Protein AF-A0A7Y2MG42-F1 (afdb_monomer_lite)

Radius of gyration: 17.24 Å; chains: 1; bounding box: 34×54×47 Å

Secondary structure (DSSP, 8-state):
---SSHHHHHHHHHHHHHHHHHHHHHHHHT-SS--HHHHHHHHHHHHHHHHHS-HHHHHHHHHHHHH-S---HHHHHHHHTS-HHHHHHHHHH-TTS-HHHHHHHHHHH-HHHHHHHHT-S---HHHHHHHHHHHHH--

Foldseek 3Di:
DPPPPVVVCLVVVQVVLLVVLVVLLVVVQPDPDDDPVRLVVSLVVNVVSLVSHDLVSLLVSLLSQQPDQAHPQSVLLVQLQDPCVRNLNNLARHPRHDLVSLLVSCVPVHDSSLVSNVNHPDDDPSSVVSSVVRVVPPD

pLDDT: mean 84.55, std 11.53, range [47.97, 93.0]

Structure (mmCIF, N/CA/C/O backbone):
data_AF-A0A7Y2MG42-F1
#
_entry.id   AF-A0A7Y2MG42-F1
#
loop_
_atom_site.group_PDB
_atom_site.id
_atom_site.type_symbol
_atom_site.label_atom_id
_atom_site.label_alt_id
_atom_site.label_comp_id
_atom_site.label_asym_id
_atom_site.label_entity_id
_atom_site.label_seq_id
_atom_site.pdbx_PDB_ins_code
_atom_site.Cartn_x
_atom_site.Cartn_y
_atom_site.Cartn_z
_atom_site.occupancy
_atom_site.B_iso_or_equiv
_atom_site.auth_seq_id
_atom_site.auth_comp_id
_atom_site.auth_asym_id
_atom_site.auth_atom_id
_atom_site.pdbx_PDB_model_num
ATOM 1 N N . MET A 1 1 ? 0.080 40.640 22.686 1.00 47.97 1 MET A N 1
ATOM 2 C CA . MET A 1 1 ? 0.355 39.380 23.419 1.00 47.97 1 MET A CA 1
ATOM 3 C C . MET A 1 1 ? -0.768 38.360 23.166 1.00 47.97 1 MET A C 1
ATOM 5 O O . MET A 1 1 ? -1.501 38.037 24.088 1.00 47.97 1 MET A O 1
ATOM 9 N N . ARG A 1 2 ? -0.970 37.895 21.918 1.00 50.69 2 ARG A N 1
ATOM 10 C CA . ARG A 1 2 ? -2.084 36.983 21.552 1.00 50.69 2 ARG A CA 1
ATOM 11 C C . ARG A 1 2 ? -1.764 35.955 20.439 1.00 50.69 2 ARG A C 1
ATOM 13 O O . ARG A 1 2 ? -2.686 35.463 19.813 1.00 50.69 2 ARG A O 1
ATOM 20 N N . ASP A 1 3 ? -0.500 35.561 20.250 1.00 51.06 3 ASP A N 1
ATOM 21 C CA . ASP A 1 3 ? -0.119 34.641 19.150 1.00 51.06 3 ASP A CA 1
ATOM 22 C C . ASP A 1 3 ? 0.575 33.328 19.563 1.00 51.06 3 ASP A C 1
ATOM 24 O O . ASP A 1 3 ? 0.979 32.548 18.714 1.00 51.06 3 ASP A O 1
ATOM 28 N N . ARG A 1 4 ? 0.696 33.013 20.862 1.00 54.84 4 ARG A N 1
ATOM 29 C CA . ARG A 1 4 ? 1.383 31.776 21.309 1.00 54.84 4 ARG A CA 1
ATOM 30 C C . ARG A 1 4 ? 0.503 30.527 21.442 1.00 54.84 4 ARG A C 1
ATOM 32 O O . ARG A 1 4 ? 1.037 29.450 21.667 1.00 54.84 4 ARG A O 1
ATOM 39 N N . PHE A 1 5 ? -0.819 30.644 21.310 1.00 49.50 5 PHE A N 1
ATOM 40 C CA . PHE A 1 5 ? -1.726 29.495 21.462 1.00 49.50 5 PHE A CA 1
ATOM 41 C C . PHE A 1 5 ? -2.027 28.773 20.143 1.00 49.50 5 PHE A C 1
ATOM 43 O O . PHE A 1 5 ? -2.340 27.588 20.161 1.00 49.50 5 PHE A O 1
ATOM 50 N N . ARG A 1 6 ? -1.873 29.451 18.998 1.00 53.41 6 ARG A N 1
ATOM 51 C CA . ARG A 1 6 ? -2.166 28.876 17.676 1.00 53.41 6 ARG A CA 1
ATOM 52 C C . ARG A 1 6 ? -1.100 27.879 17.207 1.00 53.41 6 ARG A C 1
ATOM 54 O O . ARG A 1 6 ? -1.414 26.942 16.484 1.00 53.41 6 ARG A O 1
ATOM 61 N N . ASP A 1 7 ? 0.133 28.046 17.684 1.00 50.25 7 ASP A N 1
ATOM 62 C CA . ASP A 1 7 ? 1.280 27.199 17.331 1.00 50.25 7 ASP A CA 1
ATOM 63 C C . ASP A 1 7 ? 1.254 25.822 18.027 1.00 50.25 7 ASP A C 1
ATOM 65 O O . ASP A 1 7 ? 1.887 24.877 17.573 1.00 50.25 7 ASP A O 1
ATOM 69 N N . LEU A 1 8 ? 0.474 25.671 19.107 1.00 53.06 8 LEU A N 1
ATOM 70 C CA . LEU A 1 8 ? 0.341 24.408 19.849 1.00 53.06 8 LEU A CA 1
ATOM 71 C C . LEU A 1 8 ? -0.770 23.501 19.304 1.00 53.06 8 LEU A C 1
ATOM 73 O O . LEU A 1 8 ? -0.702 22.283 19.476 1.00 53.06 8 LEU A O 1
ATOM 77 N N . GLU A 1 9 ? -1.773 24.057 18.619 1.00 53.28 9 GLU A N 1
ATOM 78 C CA . GLU A 1 9 ? -2.854 23.254 18.036 1.00 53.28 9 GLU A CA 1
ATOM 79 C C . GLU A 1 9 ? -2.377 22.418 16.846 1.00 53.28 9 GLU A C 1
ATOM 81 O O . GLU A 1 9 ? -2.809 21.278 16.702 1.00 53.28 9 GLU A O 1
ATOM 86 N N . GLY A 1 10 ? -1.450 22.928 16.029 1.00 58.62 10 GLY A N 1
ATOM 87 C CA . GLY A 1 10 ? -0.897 22.196 14.883 1.00 58.62 10 GLY A CA 1
ATOM 88 C C . GLY A 1 10 ? -0.216 20.877 15.283 1.00 58.62 10 GLY A C 1
ATOM 89 O O . GLY A 1 10 ? -0.639 19.815 14.822 1.00 58.62 10 GLY A O 1
ATOM 90 N N . PRO A 1 11 ? 0.781 20.901 16.189 1.00 61.97 11 PRO A N 1
ATOM 91 C CA . PRO A 1 11 ? 1.468 19.703 16.667 1.00 61.97 11 PRO A CA 1
ATOM 92 C C . PRO A 1 11 ? 0.543 18.727 17.403 1.00 61.97 11 PRO A C 1
ATOM 94 O O . PRO A 1 11 ? 0.649 17.515 17.211 1.00 61.97 11 PRO A O 1
ATOM 97 N N . LEU A 1 12 ? -0.385 19.229 18.228 1.00 64.00 12 LEU A N 1
ATOM 98 C CA . LEU A 1 12 ? -1.330 18.387 18.971 1.00 64.00 12 LEU A CA 1
ATOM 99 C C . LEU A 1 12 ? -2.377 17.747 18.051 1.00 64.00 12 LEU A C 1
ATOM 101 O O . LEU A 1 12 ? -2.708 16.573 18.224 1.00 64.00 12 LEU A O 1
ATOM 105 N N . ALA A 1 13 ? -2.869 18.477 17.048 1.00 71.19 13 ALA A N 1
ATOM 106 C CA . ALA A 1 13 ? -3.810 17.952 16.064 1.00 71.19 13 ALA A CA 1
ATOM 107 C C . ALA A 1 13 ? -3.160 16.908 15.148 1.00 71.19 13 ALA A C 1
ATOM 109 O O . ALA A 1 13 ? -3.800 15.902 14.844 1.00 71.19 13 ALA A O 1
ATOM 110 N N . ILE A 1 14 ? -1.899 17.107 14.745 1.00 72.81 14 ILE A N 1
ATOM 111 C CA . ILE A 1 14 ? -1.127 16.109 13.985 1.00 72.81 14 ILE A CA 1
ATOM 112 C C . ILE A 1 14 ? -0.943 14.842 14.824 1.00 72.81 14 ILE A C 1
ATOM 114 O O . ILE A 1 14 ? -1.316 13.764 14.374 1.00 72.81 14 ILE A O 1
ATOM 118 N N . ARG A 1 15 ? -0.507 14.965 16.085 1.00 77.25 15 ARG A N 1
ATOM 119 C CA . ARG A 1 15 ? -0.393 13.806 16.989 1.00 77.25 15 ARG A CA 1
ATOM 120 C C . ARG A 1 15 ? -1.723 13.085 17.193 1.00 77.25 15 ARG A C 1
ATOM 122 O O . ARG A 1 15 ? -1.753 11.861 17.226 1.00 77.25 15 ARG A O 1
ATOM 129 N N . LYS A 1 16 ? -2.836 13.817 17.295 1.00 83.38 16 LYS A N 1
ATOM 130 C CA . LYS A 1 16 ? -4.172 13.212 17.395 1.00 83.38 16 LYS A CA 1
ATOM 131 C C . LYS A 1 16 ? -4.523 12.413 16.137 1.00 83.38 16 LYS A C 1
ATOM 133 O O . LYS A 1 16 ? -5.053 11.316 16.261 1.00 83.38 16 LYS A O 1
ATOM 138 N N . LYS A 1 17 ? -4.221 12.933 14.945 1.00 88.62 17 LYS A N 1
ATOM 139 C CA . LYS A 1 17 ? -4.449 12.226 13.673 1.00 88.62 17 LYS A CA 1
ATOM 140 C C . LYS A 1 17 ? -3.580 10.981 13.554 1.00 88.62 17 LYS A C 1
ATOM 142 O O . LYS A 1 17 ? -4.102 9.940 13.188 1.00 88.62 17 LYS A O 1
ATOM 147 N N . ASP A 1 18 ? -2.315 11.069 13.952 1.00 90.12 18 ASP A N 1
ATOM 148 C CA . ASP A 1 18 ? -1.389 9.933 13.975 1.00 90.12 18 ASP A CA 1
ATOM 149 C C . ASP A 1 18 ? -1.911 8.811 14.878 1.00 90.12 18 ASP A C 1
ATOM 151 O O . ASP A 1 18 ? -1.964 7.656 14.464 1.00 90.12 18 ASP A O 1
ATOM 155 N N . VAL A 1 19 ? -2.406 9.151 16.072 1.00 89.44 19 VAL A N 1
ATOM 156 C CA . VAL A 1 19 ? -3.044 8.178 16.974 1.00 89.44 19 VAL A CA 1
ATOM 157 C C . VAL A 1 19 ? -4.287 7.554 16.337 1.00 89.44 19 VAL A C 1
ATOM 159 O O . VAL A 1 19 ? -4.476 6.345 16.435 1.00 89.44 19 VAL A O 1
ATOM 162 N N . VAL A 1 20 ? -5.128 8.348 15.669 1.00 92.00 20 VAL A N 1
ATOM 163 C CA . VAL A 1 20 ? -6.338 7.838 15.001 1.00 92.00 20 VAL A CA 1
ATOM 164 C C . VAL A 1 20 ? -5.980 6.933 13.819 1.00 92.00 20 VAL A C 1
ATOM 166 O O . VAL A 1 20 ? -6.602 5.883 13.657 1.00 92.00 20 VAL A O 1
ATOM 169 N N . LEU A 1 21 ? -4.965 7.285 13.025 1.00 91.94 21 LEU A N 1
ATOM 170 C CA . LEU A 1 21 ? -4.454 6.448 11.939 1.00 91.94 21 LEU A CA 1
ATOM 171 C C . LEU A 1 21 ? -3.977 5.101 12.484 1.00 91.94 21 LEU A C 1
ATOM 173 O O . LEU A 1 21 ? -4.421 4.059 12.005 1.00 91.94 21 LEU A O 1
ATOM 177 N N . MET A 1 22 ? -3.132 5.120 13.516 1.00 92.31 22 MET A N 1
ATOM 178 C CA . MET A 1 22 ? -2.601 3.897 14.115 1.00 92.31 22 MET A CA 1
ATOM 179 C C . MET A 1 22 ? -3.705 3.045 14.740 1.00 92.31 22 MET A C 1
ATOM 181 O O . MET A 1 22 ? -3.742 1.843 14.506 1.00 92.31 22 MET A O 1
ATOM 185 N N . ALA A 1 23 ? -4.665 3.652 15.441 1.00 91.94 23 ALA A N 1
ATOM 186 C CA . ALA A 1 23 ? -5.825 2.932 15.965 1.00 91.94 23 ALA A CA 1
ATOM 187 C C . ALA A 1 23 ? -6.662 2.284 14.849 1.00 91.94 23 ALA A C 1
ATOM 189 O O . ALA A 1 23 ? -7.128 1.158 15.009 1.00 91.94 23 ALA A O 1
ATOM 190 N N . THR A 1 24 ? -6.822 2.961 13.707 1.00 90.88 24 THR A N 1
ATOM 191 C CA . THR A 1 24 ? -7.558 2.429 12.548 1.00 90.88 24 THR A CA 1
ATOM 192 C C . THR A 1 24 ? -6.831 1.229 11.940 1.00 90.88 24 THR A C 1
ATOM 194 O O . THR A 1 24 ? -7.464 0.218 11.645 1.00 90.88 24 THR A O 1
ATOM 197 N N . VAL A 1 25 ? -5.503 1.306 11.794 1.00 90.69 25 VAL A N 1
ATOM 198 C CA . VAL A 1 25 ? -4.681 0.196 11.285 1.00 90.69 25 VAL A CA 1
ATOM 199 C C . VAL A 1 25 ? -4.684 -0.984 12.252 1.00 90.69 25 VAL A C 1
ATOM 201 O O . VAL A 1 25 ? -4.985 -2.093 11.829 1.00 90.69 25 VAL A O 1
ATOM 204 N N . SER A 1 26 ? -4.457 -0.759 13.547 1.00 88.94 26 SER A N 1
ATOM 205 C CA . SER A 1 26 ? -4.484 -1.837 14.544 1.00 88.94 26 SER A CA 1
ATOM 206 C C . SER A 1 26 ? -5.866 -2.479 14.669 1.00 88.94 26 SER A C 1
ATOM 208 O O . SER A 1 26 ? -5.974 -3.691 14.843 1.00 88.94 26 SER A O 1
ATOM 210 N N . SER A 1 27 ? -6.941 -1.693 14.530 1.00 88.69 27 SER A N 1
ATOM 211 C CA . SER A 1 27 ? -8.298 -2.240 14.475 1.00 88.69 27 SER A CA 1
ATOM 212 C C . SER A 1 27 ? -8.508 -3.123 13.245 1.00 88.69 27 SER A C 1
ATOM 214 O O . SER A 1 27 ? -9.244 -4.100 13.338 1.00 88.69 27 SER A O 1
ATOM 216 N N . PHE A 1 28 ? -7.889 -2.790 12.110 1.00 87.56 28 PHE A N 1
ATOM 217 C CA . PHE A 1 28 ? -7.968 -3.581 10.885 1.00 87.56 28 PHE A CA 1
ATOM 218 C C . PHE A 1 28 ? -7.123 -4.858 10.963 1.00 87.56 28 PHE A C 1
ATOM 220 O O . PHE A 1 28 ? -7.604 -5.919 10.581 1.00 87.56 28 PHE A O 1
ATOM 227 N N . GLU A 1 29 ? -5.909 -4.789 11.515 1.00 85.62 29 GLU A N 1
ATOM 228 C CA . GLU A 1 29 ? -5.037 -5.955 11.736 1.00 85.62 29 GLU A CA 1
ATOM 229 C C . GLU A 1 29 ? -5.701 -7.037 12.601 1.00 85.62 29 GLU A C 1
ATOM 231 O O . GLU A 1 29 ? -5.479 -8.228 12.389 1.00 85.62 29 GLU A O 1
ATOM 236 N N . GLY A 1 30 ? -6.548 -6.636 13.555 1.00 82.00 30 GLY A N 1
ATOM 237 C CA . GLY A 1 30 ? -7.325 -7.558 14.385 1.00 82.00 30 GLY A CA 1
ATOM 238 C C . GLY A 1 30 ? -8.468 -8.276 13.653 1.00 82.00 30 GLY A C 1
ATOM 239 O O . GLY A 1 30 ? -9.011 -9.249 14.182 1.00 82.00 30 GLY A O 1
ATOM 240 N N . LEU A 1 31 ? -8.850 -7.838 12.447 1.00 82.06 31 LEU A N 1
ATOM 241 C CA . LEU A 1 31 ? -9.902 -8.480 11.659 1.00 82.06 31 LEU A CA 1
ATOM 242 C C . LEU A 1 31 ? -9.328 -9.698 10.930 1.00 82.06 31 LEU A C 1
ATOM 244 O O . LEU A 1 31 ? -8.668 -9.580 9.902 1.00 82.06 31 LEU A O 1
ATOM 248 N N . ALA A 1 32 ? -9.625 -10.896 11.434 1.00 69.06 32 ALA A N 1
ATOM 249 C CA . ALA A 1 32 ? -9.158 -12.140 10.818 1.00 69.06 32 ALA A CA 1
ATOM 250 C C . ALA A 1 32 ? -9.681 -12.332 9.376 1.00 69.06 32 ALA A C 1
ATOM 252 O O . ALA A 1 32 ? -8.952 -12.827 8.515 1.00 69.06 32 ALA A O 1
ATOM 253 N N . HIS A 1 33 ? -10.929 -11.923 9.103 1.00 75.00 33 HIS A N 1
ATOM 254 C CA . HIS A 1 33 ? -11.586 -12.046 7.795 1.00 75.00 33 HIS A CA 1
ATOM 255 C C . HIS A 1 33 ? -12.492 -10.837 7.506 1.00 75.00 33 HIS A C 1
ATOM 257 O O . HIS A 1 33 ? -13.711 -10.940 7.664 1.00 75.00 33 HIS A O 1
ATOM 263 N N . PRO A 1 34 ? -11.927 -9.690 7.092 1.00 81.94 34 PRO A N 1
ATOM 264 C CA . PRO A 1 34 ? -12.720 -8.501 6.819 1.00 81.94 34 PRO A CA 1
ATOM 265 C C . PRO A 1 34 ? -13.649 -8.731 5.620 1.00 81.94 34 PRO A C 1
ATOM 267 O O . PRO A 1 34 ? -13.250 -9.213 4.556 1.00 81.94 34 PRO A O 1
ATOM 270 N N . THR A 1 35 ? -14.913 -8.367 5.789 1.00 87.00 35 THR A N 1
ATOM 271 C CA . THR A 1 35 ? -15.923 -8.363 4.732 1.00 87.00 35 THR A CA 1
ATOM 272 C C . THR A 1 35 ? -15.627 -7.273 3.701 1.00 87.00 35 THR A C 1
ATOM 274 O O . THR A 1 35 ? -14.930 -6.291 3.962 1.00 87.00 35 THR A O 1
ATOM 277 N N . ARG A 1 36 ? -16.218 -7.386 2.503 1.00 84.44 36 ARG A N 1
ATOM 278 C CA . ARG A 1 36 ? -16.080 -6.351 1.458 1.00 84.44 36 ARG A CA 1
ATOM 279 C C . ARG A 1 36 ? -16.518 -4.959 1.932 1.00 84.44 36 ARG A C 1
ATOM 281 O O . ARG A 1 36 ? -15.947 -3.968 1.487 1.00 84.44 36 ARG A O 1
ATOM 288 N N . SER A 1 37 ? -17.517 -4.888 2.816 1.00 88.31 37 SER A N 1
ATOM 289 C CA . SER A 1 37 ? -17.981 -3.621 3.389 1.00 88.31 37 SER A CA 1
ATOM 290 C C . SER A 1 37 ? -16.934 -3.014 4.321 1.00 88.31 37 SER A C 1
ATOM 292 O O . SER A 1 37 ? -16.623 -1.835 4.188 1.00 88.31 37 SER A O 1
ATOM 294 N N . GLU A 1 38 ? -16.339 -3.818 5.205 1.00 87.69 38 GLU A N 1
ATOM 295 C CA . GLU A 1 38 ? -15.290 -3.367 6.131 1.00 87.69 38 GLU A CA 1
ATOM 296 C C . GLU A 1 38 ? -14.032 -2.923 5.385 1.00 87.69 38 GLU A C 1
ATOM 298 O O . GLU A 1 38 ? -13.475 -1.874 5.690 1.00 87.69 38 GLU A O 1
ATOM 303 N N . LEU A 1 39 ? -13.630 -3.660 4.344 1.00 88.75 39 LEU A N 1
ATOM 304 C CA . LEU A 1 39 ? -12.520 -3.278 3.465 1.00 88.75 39 LEU A CA 1
ATOM 305 C C . LEU A 1 39 ? -12.752 -1.903 2.824 1.00 88.75 39 LEU A C 1
ATOM 307 O O . LEU A 1 39 ? -11.845 -1.070 2.778 1.00 88.75 39 LEU A O 1
ATOM 311 N N . ARG A 1 40 ? -13.972 -1.649 2.340 1.00 88.56 40 ARG A N 1
ATOM 312 C CA . ARG A 1 40 ? -14.336 -0.366 1.734 1.00 88.56 40 ARG A CA 1
ATOM 313 C C . ARG A 1 40 ? -14.365 0.763 2.762 1.00 88.56 40 ARG A C 1
ATOM 315 O O . ARG A 1 40 ? -13.787 1.813 2.507 1.00 88.56 40 ARG A O 1
ATOM 322 N N . GLN A 1 41 ? -14.998 0.548 3.912 1.00 89.62 41 GLN A N 1
ATOM 323 C CA . GLN A 1 41 ? -15.062 1.542 4.987 1.00 89.62 41 GLN A CA 1
ATOM 324 C C . GLN A 1 41 ? -13.670 1.886 5.515 1.00 89.62 41 GLN A C 1
ATOM 326 O O . GLN A 1 41 ? -13.350 3.059 5.694 1.00 89.62 41 GLN A O 1
ATOM 331 N N . PHE A 1 42 ? -12.816 0.876 5.696 1.00 90.31 42 PHE A N 1
ATOM 332 C CA . PHE A 1 42 ? -11.417 1.084 6.041 1.00 90.31 42 PHE A CA 1
ATOM 333 C C . PHE A 1 42 ? -10.719 1.939 4.984 1.00 90.31 42 PHE A C 1
ATOM 335 O O . PHE A 1 42 ? -10.085 2.920 5.346 1.00 90.31 42 PHE A O 1
ATOM 342 N N . ALA A 1 43 ? -10.873 1.636 3.691 1.00 89.69 43 ALA A N 1
ATOM 343 C CA . ALA A 1 43 ? -10.267 2.432 2.623 1.00 89.69 43 ALA A CA 1
ATOM 344 C C . ALA A 1 43 ? -10.731 3.901 2.636 1.00 89.69 43 ALA A C 1
ATOM 346 O O . ALA A 1 43 ? -9.904 4.807 2.521 1.00 89.69 43 ALA A O 1
ATOM 347 N N . GLU A 1 44 ? -12.034 4.135 2.815 1.00 90.25 44 GLU A N 1
ATOM 348 C CA . GLU A 1 44 ? -12.636 5.474 2.863 1.00 90.25 44 GLU A CA 1
ATOM 349 C C . GLU A 1 44 ? -12.146 6.293 4.071 1.00 90.25 44 GLU A C 1
ATOM 351 O O . GLU A 1 44 ? -11.937 7.499 3.948 1.00 90.25 44 GLU A O 1
ATOM 356 N N . LEU A 1 45 ? -11.904 5.651 5.219 1.00 90.75 45 LEU A N 1
ATOM 357 C CA . LEU A 1 45 ? -11.375 6.304 6.423 1.00 90.75 45 LEU A CA 1
ATOM 358 C C . LEU A 1 45 ? -9.849 6.455 6.397 1.00 90.75 45 LEU A C 1
ATOM 360 O O . LEU A 1 45 ? -9.312 7.480 6.816 1.00 90.75 45 LEU A O 1
ATOM 364 N N . PHE A 1 46 ? -9.140 5.448 5.895 1.00 91.06 46 PHE A N 1
ATOM 365 C CA . PHE A 1 46 ? -7.683 5.376 5.911 1.00 91.06 46 PHE A CA 1
ATOM 366 C C . PHE A 1 46 ? -7.052 6.471 5.055 1.00 91.06 46 PHE A C 1
ATOM 368 O O . PHE A 1 46 ? -6.155 7.161 5.528 1.00 91.06 46 PHE A O 1
ATOM 375 N N . MET A 1 47 ? -7.521 6.670 3.819 1.00 90.81 47 MET A N 1
ATOM 376 C CA . MET A 1 47 ? -6.931 7.641 2.887 1.00 90.81 47 MET A CA 1
ATOM 377 C C . MET A 1 47 ? -6.851 9.075 3.454 1.00 90.81 47 MET A C 1
ATOM 379 O O . MET A 1 47 ? -5.748 9.633 3.474 1.00 90.81 47 MET A O 1
ATOM 383 N N . PRO A 1 48 ? -7.947 9.689 3.951 1.00 90.69 48 PRO A N 1
ATOM 384 C CA . PRO A 1 48 ? -7.885 11.042 4.500 1.0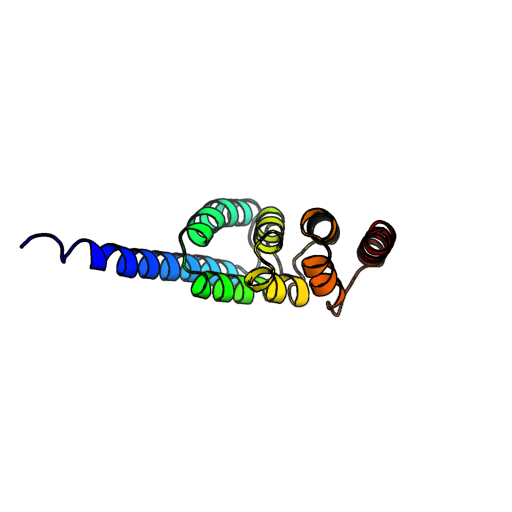0 90.69 48 PRO A CA 1
ATOM 385 C C . PRO A 1 48 ? -7.076 11.114 5.801 1.00 90.69 48 PRO A C 1
ATOM 387 O O . PRO A 1 48 ? -6.353 12.089 6.008 1.00 90.69 48 PRO A O 1
ATOM 390 N N . LEU A 1 49 ? -7.144 10.092 6.664 1.00 90.56 49 LEU A N 1
ATOM 391 C CA . LEU A 1 49 ? -6.337 10.037 7.889 1.00 90.56 49 LEU A CA 1
ATOM 392 C C . LEU A 1 49 ? -4.846 9.982 7.564 1.00 90.56 49 LEU A C 1
ATOM 394 O O . LEU A 1 49 ? -4.066 10.766 8.098 1.00 90.56 49 LEU A O 1
ATOM 398 N N . PHE A 1 50 ? -4.471 9.122 6.623 1.00 91.44 50 PHE A N 1
ATOM 399 C CA . PHE A 1 50 ? -3.103 8.962 6.163 1.00 91.44 50 PHE A CA 1
ATOM 400 C C . PHE A 1 50 ? -2.540 10.276 5.624 1.00 91.44 50 PHE A C 1
ATOM 402 O O . PHE A 1 50 ? -1.472 10.712 6.044 1.00 91.44 50 PHE A O 1
ATOM 409 N N . GLN A 1 51 ? -3.279 10.965 4.751 1.00 89.50 51 GLN A N 1
ATOM 410 C CA . GLN A 1 51 ? -2.867 12.265 4.208 1.00 89.50 51 GLN A CA 1
ATOM 411 C C . GLN A 1 51 ? -2.780 13.364 5.270 1.00 89.50 51 GLN A C 1
ATOM 413 O O . GLN A 1 51 ? -1.975 14.284 5.144 1.00 89.50 51 GLN A O 1
ATOM 418 N N . ALA A 1 52 ? -3.574 13.279 6.330 1.00 88.69 52 ALA A N 1
ATOM 419 C CA . ALA A 1 52 ? -3.569 14.267 7.398 1.00 88.69 52 ALA A CA 1
ATOM 420 C C . ALA A 1 52 ? -2.495 14.001 8.476 1.00 88.69 52 ALA A C 1
ATOM 422 O O . ALA A 1 52 ? -2.237 14.890 9.291 1.00 88.69 52 ALA A O 1
ATOM 423 N N . SER A 1 53 ? -1.900 12.806 8.472 1.00 91.31 53 SER A N 1
ATOM 424 C CA . SER A 1 53 ? -0.877 12.336 9.410 1.00 91.31 53 SER A CA 1
ATOM 425 C C . SER A 1 53 ? 0.554 12.685 9.007 1.00 91.31 53 SER A C 1
ATOM 427 O O . SER A 1 53 ? 0.836 13.004 7.849 1.00 91.31 53 SER A O 1
ATOM 429 N N . SER A 1 54 ? 1.460 12.602 9.983 1.00 90.12 54 SER A N 1
ATOM 430 C CA . SER A 1 54 ? 2.899 12.782 9.786 1.00 90.12 54 SER A CA 1
ATOM 431 C C . SER A 1 54 ? 3.521 11.636 8.980 1.00 90.12 54 SER A C 1
ATOM 433 O O . SER A 1 54 ? 3.023 10.510 8.971 1.00 90.12 54 SER A O 1
ATOM 435 N N . ASP A 1 55 ? 4.651 11.899 8.320 1.00 89.19 55 ASP A N 1
ATOM 436 C CA . ASP A 1 55 ? 5.351 10.874 7.536 1.00 89.19 55 ASP A CA 1
ATOM 437 C C . ASP A 1 55 ? 5.851 9.701 8.391 1.00 89.19 55 ASP A C 1
ATOM 439 O O . ASP A 1 55 ? 5.922 8.571 7.907 1.00 89.19 55 ASP A O 1
ATOM 443 N N . GLU A 1 56 ? 6.159 9.940 9.666 1.00 88.62 56 GLU A N 1
ATOM 444 C CA . GLU A 1 56 ? 6.534 8.884 10.607 1.00 88.62 56 GLU A CA 1
ATOM 445 C C . GLU A 1 56 ? 5.357 7.940 10.883 1.00 88.62 56 GLU A C 1
ATOM 447 O O . GLU A 1 56 ? 5.492 6.725 10.719 1.00 88.62 56 GLU A O 1
ATOM 452 N N . ALA A 1 57 ? 4.180 8.492 11.192 1.00 90.56 57 ALA A N 1
ATOM 453 C CA . ALA A 1 57 ? 2.966 7.707 11.402 1.00 90.56 57 ALA A CA 1
ATOM 454 C C . ALA A 1 57 ? 2.544 6.957 10.132 1.00 90.56 57 ALA A C 1
ATOM 456 O O . ALA A 1 57 ? 2.167 5.788 10.192 1.00 90.56 57 ALA A O 1
ATOM 457 N N . ARG A 1 58 ? 2.681 7.587 8.959 1.00 92.44 58 ARG A N 1
ATOM 458 C CA . ARG A 1 58 ? 2.452 6.930 7.665 1.00 92.44 58 ARG A CA 1
ATOM 459 C C . ARG A 1 58 ? 3.352 5.716 7.483 1.00 92.44 58 ARG A C 1
ATOM 461 O O . ARG A 1 58 ? 2.857 4.653 7.131 1.00 92.44 58 ARG A O 1
ATOM 468 N N . ARG A 1 59 ? 4.658 5.841 7.735 1.00 91.31 59 ARG A N 1
ATOM 469 C CA . ARG A 1 59 ? 5.598 4.711 7.615 1.00 91.31 59 ARG A CA 1
ATOM 470 C C . ARG A 1 59 ? 5.236 3.569 8.559 1.00 91.31 59 ARG A C 1
ATOM 472 O O . ARG A 1 59 ? 5.257 2.421 8.129 1.00 91.31 59 ARG A O 1
ATOM 479 N N . GLN A 1 60 ? 4.872 3.877 9.804 1.00 90.81 60 GLN A N 1
ATOM 480 C CA . GLN A 1 60 ? 4.433 2.866 10.770 1.00 90.81 60 GLN A CA 1
ATOM 481 C C . GLN A 1 60 ? 3.146 2.168 10.318 1.00 90.81 60 GLN A C 1
ATOM 483 O O . GLN A 1 60 ? 3.096 0.942 10.291 1.00 90.81 60 GLN A O 1
ATOM 488 N N . ALA A 1 61 ? 2.143 2.933 9.882 1.00 92.25 61 ALA A N 1
ATOM 489 C CA . ALA A 1 61 ? 0.895 2.403 9.342 1.00 92.25 61 ALA A CA 1
ATOM 490 C C . ALA A 1 61 ? 1.137 1.486 8.133 1.00 92.25 61 ALA A C 1
ATOM 492 O O . ALA A 1 61 ? 0.582 0.395 8.056 1.00 92.25 61 ALA A O 1
ATOM 493 N N . VAL A 1 62 ? 1.999 1.903 7.203 1.00 92.81 62 VAL A N 1
ATOM 494 C CA . VAL A 1 62 ? 2.360 1.110 6.022 1.00 92.81 62 VAL A CA 1
ATOM 495 C C . VAL A 1 62 ? 3.110 -0.173 6.396 1.00 92.81 62 VAL A C 1
ATOM 497 O O . VAL A 1 62 ? 2.864 -1.218 5.795 1.00 92.81 62 VAL A O 1
ATOM 500 N N . ALA A 1 63 ? 4.002 -0.120 7.386 1.00 90.81 63 ALA A N 1
ATOM 501 C CA . ALA A 1 63 ? 4.730 -1.291 7.868 1.00 90.81 63 ALA A CA 1
ATOM 502 C C . ALA A 1 63 ? 3.812 -2.313 8.559 1.00 90.81 63 ALA A C 1
ATOM 504 O O . ALA A 1 63 ? 3.972 -3.508 8.344 1.00 90.81 63 ALA A O 1
ATOM 505 N N . ALA A 1 64 ? 2.834 -1.852 9.338 1.00 90.06 64 ALA A N 1
ATOM 506 C CA . ALA A 1 64 ? 1.804 -2.704 9.933 1.00 90.06 64 ALA A CA 1
ATOM 507 C C . ALA A 1 64 ? 0.931 -3.355 8.841 1.00 90.06 64 ALA A C 1
ATOM 509 O O . ALA A 1 64 ? 0.819 -4.577 8.737 1.00 90.06 64 ALA A O 1
ATOM 510 N N . LEU A 1 65 ? 0.437 -2.544 7.899 1.00 90.44 65 LEU A N 1
ATOM 511 C CA . LEU A 1 65 ? -0.341 -3.040 6.765 1.00 90.44 65 LEU A CA 1
ATOM 512 C C . LEU A 1 65 ? 0.436 -4.024 5.887 1.00 90.44 65 LEU A C 1
ATOM 514 O O . LEU A 1 65 ? -0.177 -4.922 5.324 1.00 90.44 65 LEU A O 1
ATOM 518 N N . SER A 1 66 ? 1.763 -3.927 5.777 1.00 89.81 66 SER A N 1
ATOM 519 C CA . SER A 1 66 ? 2.526 -4.889 4.974 1.00 89.81 66 SER A CA 1
ATOM 520 C C . SER A 1 66 ? 2.446 -6.322 5.513 1.00 89.81 66 SER A C 1
ATOM 522 O O . SER A 1 66 ? 2.571 -7.259 4.730 1.00 89.81 66 SER A O 1
ATOM 524 N N . GLN A 1 67 ? 2.165 -6.507 6.806 1.00 88.06 67 GLN A N 1
ATOM 525 C CA . GLN A 1 67 ? 1.995 -7.823 7.434 1.00 88.06 67 GLN A CA 1
ATOM 526 C C . GLN A 1 67 ? 0.573 -8.389 7.284 1.00 88.06 67 GLN A C 1
ATOM 528 O O . GLN A 1 67 ? 0.342 -9.574 7.540 1.00 88.06 67 GLN A O 1
ATOM 533 N N . CYS A 1 68 ? -0.395 -7.569 6.865 1.00 86.81 68 CYS A N 1
ATOM 534 C CA . CYS A 1 68 ? -1.768 -8.013 6.655 1.00 86.81 68 CYS A CA 1
ATOM 535 C C . CYS A 1 68 ? -1.853 -8.972 5.462 1.00 86.81 68 CYS A C 1
ATOM 537 O O . CYS A 1 68 ? -1.260 -8.731 4.413 1.00 86.81 68 CYS A O 1
ATOM 539 N N . LYS A 1 69 ? -2.651 -10.040 5.598 1.00 84.12 69 LYS A N 1
ATOM 540 C CA . LYS A 1 69 ? -2.885 -11.015 4.514 1.00 84.12 69 LYS A CA 1
ATOM 541 C C . LYS A 1 69 ? -3.879 -10.530 3.462 1.00 84.12 69 LYS A C 1
ATOM 543 O O . LYS A 1 69 ? -3.815 -10.965 2.319 1.00 84.12 69 LYS A O 1
ATOM 548 N N . THR A 1 70 ? -4.788 -9.643 3.855 1.00 85.50 70 THR A N 1
ATOM 549 C CA . THR A 1 70 ? -5.861 -9.135 3.000 1.00 85.50 70 THR A CA 1
ATOM 550 C C . THR A 1 70 ? -5.926 -7.628 3.152 1.00 85.50 70 THR A C 1
ATOM 552 O O . THR A 1 70 ? -6.073 -7.129 4.264 1.00 85.50 70 THR A O 1
ATOM 555 N N . ILE A 1 71 ? -5.826 -6.898 2.044 1.00 88.12 71 ILE A N 1
ATOM 556 C CA . ILE A 1 71 ? -5.888 -5.433 2.012 1.00 88.12 71 ILE A CA 1
ATOM 557 C C . ILE A 1 71 ? -6.753 -5.035 0.815 1.00 88.12 71 ILE A C 1
ATOM 559 O O . ILE A 1 71 ? -6.687 -5.695 -0.222 1.00 88.12 71 ILE A O 1
ATOM 563 N N . PRO A 1 72 ? -7.570 -3.972 0.906 1.00 88.69 72 PRO A N 1
ATOM 564 C CA . PRO A 1 72 ? -8.311 -3.498 -0.254 1.00 88.69 72 PRO A CA 1
ATOM 565 C C . PRO A 1 72 ? -7.344 -3.053 -1.360 1.00 88.69 72 PRO A C 1
ATOM 567 O O . PRO A 1 72 ? -6.461 -2.231 -1.102 1.00 88.69 72 PRO A O 1
ATOM 570 N N . SER A 1 73 ? -7.548 -3.497 -2.604 1.00 87.06 73 SER A N 1
ATOM 571 C CA . SER A 1 73 ? -6.664 -3.139 -3.729 1.00 87.06 73 SER A CA 1
ATOM 572 C C . SER A 1 73 ? -6.560 -1.617 -3.929 1.00 87.06 73 SER A C 1
ATOM 574 O O . SER A 1 73 ? -5.499 -1.107 -4.275 1.00 87.06 73 SER A O 1
ATOM 576 N N . ALA A 1 74 ? -7.620 -0.860 -3.611 1.00 88.19 74 ALA A N 1
ATOM 577 C CA . ALA A 1 74 ? -7.598 0.607 -3.615 1.00 88.19 74 ALA A CA 1
ATOM 578 C C . ALA A 1 74 ? -6.593 1.199 -2.606 1.00 88.19 74 ALA A C 1
ATOM 580 O O . ALA A 1 74 ? -5.903 2.167 -2.919 1.00 88.19 74 ALA A O 1
ATOM 581 N N . VAL A 1 75 ? 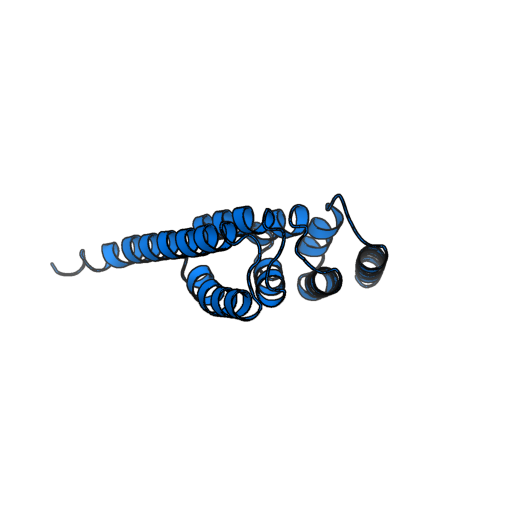-6.480 0.607 -1.412 1.00 91.31 75 VAL A N 1
ATOM 582 C CA . VAL A 1 75 ? -5.503 1.020 -0.392 1.00 91.31 75 VAL A CA 1
ATOM 583 C C . VAL A 1 75 ? -4.099 0.596 -0.803 1.00 91.31 75 VAL A C 1
ATOM 585 O O . VAL A 1 75 ? -3.174 1.397 -0.704 1.00 91.31 75 VAL A O 1
ATOM 588 N N . ALA A 1 76 ? -3.938 -0.625 -1.318 1.00 91.69 76 ALA A N 1
ATOM 589 C CA . ALA A 1 76 ? -2.650 -1.113 -1.801 1.00 91.69 76 ALA A CA 1
ATOM 590 C C . ALA A 1 76 ? -2.091 -0.228 -2.929 1.00 91.69 76 ALA A C 1
ATOM 592 O O . ALA A 1 76 ? -0.933 0.186 -2.872 1.00 91.69 76 ALA A O 1
ATOM 593 N N . LEU A 1 77 ? -2.929 0.137 -3.905 1.00 91.25 77 LEU A N 1
ATOM 594 C CA . LEU A 1 77 ? -2.566 1.061 -4.980 1.00 91.25 77 LEU A CA 1
ATOM 595 C C . LEU A 1 77 ? -2.227 2.455 -4.440 1.00 91.25 77 LEU A C 1
ATOM 597 O O . LEU A 1 77 ? -1.246 3.062 -4.870 1.00 91.25 77 LEU A O 1
ATOM 601 N N . PHE A 1 78 ? -3.011 2.960 -3.485 1.00 92.12 78 PHE A N 1
ATOM 602 C CA . PHE A 1 78 ? -2.781 4.265 -2.869 1.00 92.12 78 PHE A CA 1
ATOM 603 C C . PHE A 1 78 ? -1.446 4.328 -2.115 1.00 92.12 78 PHE A C 1
ATOM 605 O O . PHE A 1 78 ? -0.677 5.265 -2.332 1.00 92.12 78 PHE A O 1
ATOM 612 N N . ILE A 1 79 ? -1.148 3.327 -1.278 1.00 92.38 79 ILE A N 1
ATOM 613 C CA . ILE A 1 79 ? 0.124 3.201 -0.546 1.00 92.38 79 ILE A CA 1
ATOM 614 C C . ILE A 1 79 ? 1.280 3.024 -1.527 1.00 92.38 79 ILE A C 1
ATOM 616 O O . ILE A 1 79 ? 2.298 3.703 -1.414 1.00 92.38 79 ILE A O 1
ATOM 620 N N . GLY A 1 80 ? 1.110 2.153 -2.521 1.00 91.31 80 GLY A N 1
ATOM 621 C CA . GLY A 1 80 ? 2.097 1.929 -3.569 1.00 91.31 80 GLY A CA 1
ATOM 622 C C . GLY A 1 80 ? 2.382 3.169 -4.413 1.00 91.31 80 GLY A C 1
ATOM 623 O O . GLY A 1 80 ? 3.477 3.300 -4.941 1.00 91.31 80 GLY A O 1
ATOM 624 N N . SER A 1 81 ? 1.439 4.107 -4.497 1.00 91.31 81 SER A N 1
ATOM 625 C CA . SER A 1 81 ? 1.610 5.385 -5.200 1.00 91.31 81 SER A CA 1
ATOM 626 C C . SER A 1 81 ? 2.222 6.492 -4.335 1.00 91.31 81 SER A C 1
ATOM 628 O O . SER A 1 81 ? 2.415 7.607 -4.815 1.00 91.31 81 SER A O 1
ATOM 630 N N . GLN A 1 82 ? 2.522 6.224 -3.061 1.00 93.00 82 GLN A N 1
ATOM 631 C CA . GLN A 1 82 ? 3.232 7.172 -2.201 1.00 93.00 82 GLN A CA 1
ATOM 632 C C . GLN A 1 82 ? 4.717 7.261 -2.589 1.00 93.00 82 GLN A C 1
ATOM 634 O O . GLN A 1 82 ? 5.239 6.369 -3.272 1.00 93.00 82 GLN A O 1
ATOM 639 N N . PRO A 1 83 ? 5.440 8.302 -2.126 1.00 90.88 83 PRO A N 1
ATOM 640 C CA . PRO A 1 83 ? 6.883 8.381 -2.302 1.00 90.88 83 PRO A CA 1
ATOM 641 C C . PRO A 1 83 ? 7.571 7.089 -1.860 1.00 90.88 83 PRO A C 1
ATOM 643 O O . PRO A 1 83 ? 7.201 6.492 -0.846 1.00 90.88 83 PRO A O 1
ATOM 646 N N . ILE A 1 84 ? 8.611 6.682 -2.592 1.00 90.88 84 ILE A N 1
ATOM 647 C CA . ILE A 1 84 ? 9.283 5.395 -2.370 1.00 90.88 84 ILE A CA 1
ATOM 648 C C . ILE A 1 84 ? 9.792 5.226 -0.929 1.00 90.88 84 ILE A C 1
ATOM 650 O O . ILE A 1 84 ? 9.784 4.121 -0.405 1.00 90.88 84 ILE A O 1
ATOM 654 N N . ALA A 1 85 ? 10.136 6.320 -0.240 1.00 89.94 85 ALA A N 1
ATOM 655 C CA . ALA A 1 85 ? 10.535 6.308 1.169 1.00 89.94 85 ALA A CA 1
ATOM 656 C C . ALA A 1 85 ? 9.452 5.773 2.131 1.00 89.94 85 ALA A C 1
ATOM 658 O O . ALA A 1 85 ? 9.774 5.365 3.245 1.00 89.94 85 ALA A O 1
ATOM 659 N N . ILE A 1 86 ? 8.180 5.804 1.724 1.00 91.62 86 ILE A N 1
ATOM 660 C CA . ILE A 1 86 ? 7.038 5.268 2.473 1.00 91.62 86 ILE A CA 1
ATOM 661 C C . ILE A 1 86 ? 6.569 3.952 1.844 1.00 91.62 86 ILE A C 1
ATOM 663 O O . ILE A 1 86 ? 6.323 2.991 2.564 1.00 91.62 86 ILE A O 1
ATOM 667 N N . ALA A 1 87 ? 6.475 3.892 0.512 1.00 92.38 87 ALA A N 1
ATOM 668 C CA . ALA A 1 87 ? 5.941 2.732 -0.202 1.00 92.38 87 ALA A CA 1
ATOM 669 C C . ALA A 1 87 ?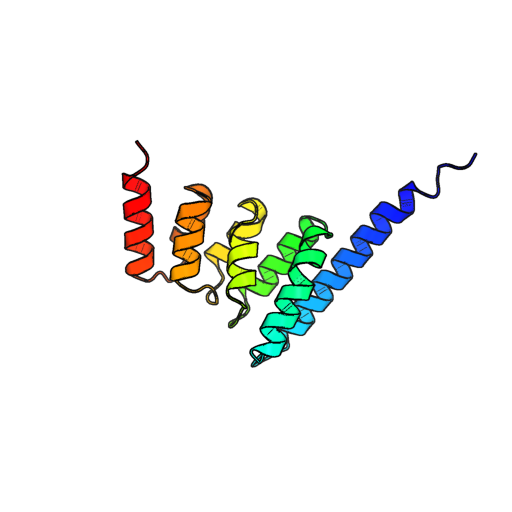 6.883 1.514 -0.202 1.00 92.38 87 ALA A C 1
ATOM 671 O O . ALA A 1 87 ? 6.406 0.382 -0.226 1.00 92.38 87 ALA A O 1
ATOM 672 N N . ALA A 1 88 ? 8.206 1.716 -0.160 1.00 90.56 88 ALA A N 1
ATOM 673 C CA . ALA A 1 88 ? 9.198 0.641 -0.262 1.00 90.56 88 ALA A CA 1
ATOM 674 C C . ALA A 1 88 ? 8.955 -0.547 0.689 1.00 90.56 88 ALA A C 1
ATOM 676 O O . ALA A 1 88 ? 8.829 -1.652 0.168 1.00 90.56 88 ALA A O 1
ATOM 677 N N . PRO A 1 89 ? 8.831 -0.375 2.026 1.00 90.06 89 PRO A N 1
ATOM 678 C CA . PRO A 1 89 ? 8.622 -1.505 2.941 1.00 90.06 89 PRO A CA 1
ATOM 679 C C . PRO A 1 89 ? 7.339 -2.297 2.657 1.00 90.06 89 PRO A C 1
ATOM 681 O O . PRO A 1 89 ? 7.266 -3.487 2.949 1.00 90.06 89 PRO A O 1
ATOM 684 N N . PHE A 1 90 ? 6.322 -1.658 2.080 1.00 92.19 90 PHE A N 1
ATOM 685 C CA . PHE A 1 90 ? 5.084 -2.329 1.699 1.00 92.19 90 PHE A CA 1
ATOM 686 C C . PHE A 1 90 ? 5.221 -3.090 0.393 1.00 92.19 90 PHE A C 1
ATOM 688 O O . PHE A 1 90 ? 4.824 -4.248 0.315 1.00 92.19 90 PHE A O 1
ATOM 695 N N . LEU A 1 91 ? 5.835 -2.470 -0.613 1.00 91.19 91 LEU A N 1
ATOM 696 C CA . LEU A 1 91 ? 6.064 -3.111 -1.902 1.00 91.19 91 LEU A CA 1
ATOM 697 C C . LEU A 1 91 ? 7.011 -4.306 -1.791 1.00 91.19 91 LEU A C 1
ATOM 699 O O . LEU A 1 91 ? 6.819 -5.268 -2.524 1.00 91.19 91 LEU A O 1
ATOM 703 N N . THR A 1 92 ? 7.980 -4.287 -0.874 1.00 91.19 92 THR A N 1
ATOM 704 C CA . THR A 1 92 ? 8.917 -5.403 -0.679 1.00 91.19 92 THR A CA 1
ATOM 705 C C . THR A 1 92 ? 8.327 -6.539 0.157 1.00 91.19 92 THR A C 1
ATOM 707 O O . THR A 1 92 ? 8.524 -7.698 -0.190 1.00 91.19 92 THR A O 1
ATOM 710 N N . ALA A 1 93 ? 7.602 -6.234 1.241 1.00 88.00 93 ALA A N 1
ATOM 711 C CA . ALA A 1 93 ? 7.168 -7.248 2.208 1.00 88.00 93 ALA A CA 1
ATOM 712 C C . ALA A 1 93 ? 5.716 -7.730 2.029 1.00 88.00 93 ALA A C 1
ATOM 714 O O . ALA A 1 93 ? 5.401 -8.860 2.398 1.00 88.00 93 ALA A O 1
ATOM 715 N N . SER A 1 94 ? 4.814 -6.901 1.488 1.00 87.19 94 SER A N 1
ATOM 716 C CA . SER A 1 94 ? 3.374 -7.192 1.544 1.00 87.19 94 SER A CA 1
ATOM 717 C C . SER A 1 94 ? 2.936 -8.256 0.551 1.00 87.19 94 SER A C 1
ATOM 719 O O . SER A 1 94 ? 3.001 -8.038 -0.653 1.00 87.19 94 SER A O 1
ATOM 721 N N . GLN A 1 95 ? 2.403 -9.381 1.024 1.00 83.81 95 GLN A N 1
ATOM 722 C CA . GLN A 1 95 ? 1.850 -10.437 0.161 1.00 83.81 95 GLN A CA 1
ATOM 723 C C . GLN A 1 95 ? 0.391 -10.191 -0.259 1.00 83.81 95 GLN A C 1
ATOM 725 O O . GLN A 1 95 ? -0.118 -10.897 -1.120 1.00 83.81 95 GLN A O 1
ATOM 730 N N . ALA A 1 96 ? -0.272 -9.183 0.314 1.00 85.12 96 ALA A N 1
ATOM 731 C CA . ALA A 1 96 ? -1.677 -8.871 0.042 1.00 85.12 96 ALA A CA 1
ATOM 732 C C . ALA A 1 96 ? -1.907 -8.034 -1.228 1.00 85.12 96 ALA A C 1
ATOM 734 O O . ALA A 1 96 ? -3.047 -7.694 -1.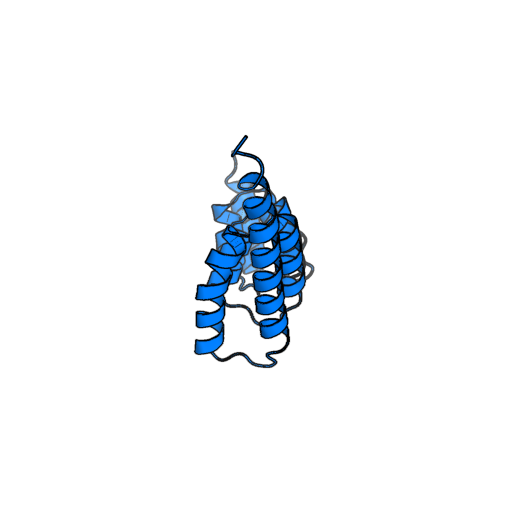539 1.00 85.12 96 ALA A O 1
ATOM 735 N N . VAL A 1 97 ? -0.839 -7.635 -1.925 1.00 88.94 97 VAL A N 1
ATOM 736 C CA . VAL A 1 97 ? -0.934 -6.811 -3.134 1.00 88.94 97 VAL A CA 1
ATOM 737 C C . VAL A 1 97 ? -1.048 -7.711 -4.356 1.00 88.94 97 VAL A C 1
ATOM 739 O O . VAL A 1 97 ? -0.131 -8.477 -4.643 1.00 88.94 97 VAL A O 1
ATOM 742 N N . ASP A 1 98 ? -2.149 -7.571 -5.091 1.00 89.06 98 ASP A N 1
ATOM 743 C CA . ASP A 1 98 ? -2.382 -8.314 -6.327 1.00 89.06 98 ASP A CA 1
ATOM 744 C C . ASP A 1 98 ? -1.353 -7.963 -7.414 1.00 89.06 98 ASP A C 1
ATOM 746 O O . ASP A 1 98 ? -0.949 -6.804 -7.561 1.00 89.06 98 ASP A O 1
ATOM 750 N N . ASP A 1 99 ? -1.017 -8.945 -8.252 1.00 90.69 99 ASP A N 1
ATOM 751 C CA . ASP A 1 99 ? -0.096 -8.794 -9.384 1.00 90.69 99 ASP A CA 1
ATOM 752 C C . ASP A 1 99 ? -0.456 -7.614 -10.295 1.00 90.69 99 ASP A C 1
ATOM 754 O O . ASP A 1 99 ? 0.409 -6.825 -10.672 1.00 90.69 99 ASP A O 1
ATOM 758 N N . ASP A 1 100 ? -1.742 -7.452 -10.625 1.00 90.19 100 ASP A N 1
ATOM 759 C CA . ASP A 1 100 ? -2.207 -6.341 -11.461 1.00 90.19 100 ASP A CA 1
ATOM 760 C C . ASP A 1 100 ? -1.945 -4.983 -10.797 1.00 90.19 100 ASP A C 1
ATOM 762 O O . ASP A 1 100 ? -1.544 -4.031 -11.467 1.00 90.19 100 ASP A O 1
ATOM 766 N N . THR A 1 101 ? -2.083 -4.900 -9.471 1.00 91.44 101 THR A N 1
ATOM 767 C CA . THR A 1 101 ? -1.783 -3.678 -8.715 1.00 91.44 101 THR A CA 1
ATOM 768 C C . THR A 1 101 ? -0.282 -3.387 -8.726 1.00 91.44 101 THR A C 1
ATOM 770 O O . THR A 1 101 ? 0.111 -2.246 -8.976 1.00 91.44 101 THR A O 1
ATOM 773 N N . LEU A 1 102 ? 0.569 -4.403 -8.533 1.00 90.88 102 LEU A N 1
ATOM 774 C CA . LEU A 1 102 ? 2.030 -4.257 -8.625 1.00 90.88 102 LEU A CA 1
ATOM 775 C C . LEU A 1 102 ? 2.459 -3.757 -10.010 1.00 90.88 102 LEU A C 1
ATOM 777 O O . LEU A 1 102 ? 3.263 -2.830 -10.111 1.00 90.88 102 LEU A O 1
ATOM 781 N N . ILE A 1 103 ? 1.886 -4.322 -11.075 1.00 91.00 103 ILE A N 1
ATOM 782 C CA . ILE A 1 103 ? 2.164 -3.915 -12.457 1.00 91.00 103 ILE A CA 1
ATOM 783 C C . ILE A 1 103 ? 1.750 -2.459 -12.685 1.00 91.00 103 ILE A C 1
ATOM 785 O O . ILE A 1 103 ? 2.526 -1.684 -13.247 1.00 91.00 103 ILE A O 1
ATOM 789 N N . VAL A 1 104 ? 0.556 -2.063 -12.235 1.00 92.19 104 VAL A N 1
ATOM 790 C CA . VAL A 1 104 ? 0.081 -0.676 -12.348 1.00 92.19 104 VAL A CA 1
ATOM 791 C C . VAL A 1 104 ? 1.018 0.286 -11.616 1.00 92.19 104 VAL A C 1
ATOM 793 O O . VAL A 1 104 ? 1.396 1.308 -12.190 1.00 92.19 104 VAL A O 1
ATOM 796 N N . ILE A 1 105 ? 1.442 -0.040 -10.391 1.00 91.88 105 ILE A N 1
ATOM 797 C CA . ILE A 1 105 ? 2.370 0.792 -9.608 1.00 91.88 105 ILE A CA 1
ATOM 798 C C . ILE A 1 105 ? 3.715 0.919 -10.326 1.00 91.88 105 ILE A C 1
ATOM 800 O O . ILE A 1 105 ? 4.193 2.035 -10.519 1.00 91.88 105 ILE A O 1
ATOM 804 N N . ALA A 1 106 ? 4.302 -0.196 -10.768 1.00 90.31 106 ALA A N 1
ATOM 805 C CA . ALA A 1 106 ? 5.583 -0.193 -11.472 1.00 90.31 106 ALA A CA 1
ATOM 806 C C . ALA A 1 106 ? 5.543 0.676 -12.737 1.00 90.31 106 ALA A C 1
ATOM 808 O O . ALA A 1 106 ? 6.461 1.456 -12.982 1.00 90.31 106 ALA A O 1
ATOM 809 N N . ARG A 1 107 ? 4.454 0.577 -13.511 1.00 88.31 107 ARG A N 1
ATOM 810 C CA . ARG A 1 107 ? 4.256 1.358 -14.741 1.00 88.31 107 ARG A CA 1
ATOM 811 C C . ARG A 1 107 ? 4.024 2.842 -14.476 1.00 88.31 107 ARG A C 1
ATOM 813 O O . ARG A 1 107 ? 4.440 3.663 -15.283 1.00 88.31 107 ARG A O 1
ATOM 820 N N . SER A 1 108 ? 3.351 3.178 -13.379 1.00 88.88 108 SER A N 1
ATOM 821 C CA . SER A 1 108 ? 2.910 4.554 -13.111 1.00 88.88 108 SER A CA 1
ATOM 822 C C . SER A 1 108 ? 3.929 5.371 -12.317 1.00 88.88 108 SER A C 1
ATOM 824 O O . SER A 1 108 ? 4.003 6.581 -12.497 1.00 88.88 108 SER A O 1
ATOM 826 N N . GLN A 1 109 ? 4.695 4.731 -11.427 1.00 88.31 109 GLN A N 1
ATOM 827 C CA . GLN A 1 109 ? 5.609 5.410 -10.497 1.00 88.31 109 GLN A CA 1
ATOM 828 C C . GLN A 1 109 ? 7.080 5.385 -10.951 1.00 88.31 109 GLN A C 1
ATOM 830 O O . GLN A 1 109 ? 7.893 6.179 -10.477 1.00 88.31 109 GLN A O 1
ATOM 835 N N . GL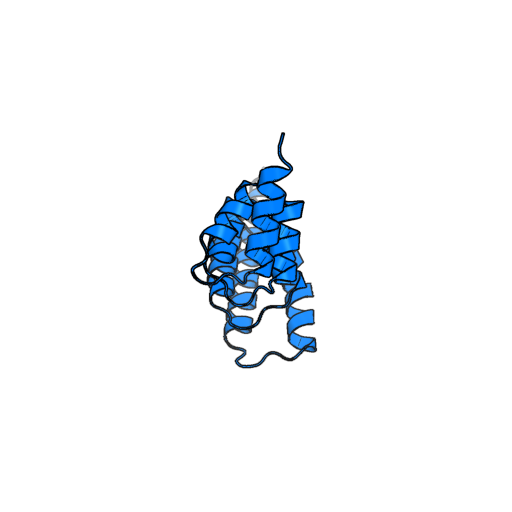Y A 1 110 ? 7.431 4.490 -11.879 1.00 85.38 110 GLY A N 1
ATOM 836 C CA . GLY A 1 110 ? 8.759 4.408 -12.489 1.00 85.38 110 GLY A CA 1
ATOM 837 C C . GLY A 1 110 ? 9.749 3.481 -11.773 1.00 85.38 110 GLY A C 1
ATOM 838 O O . GLY A 1 110 ? 9.397 2.649 -10.930 1.00 85.38 110 GLY A O 1
ATOM 839 N N . ALA A 1 111 ? 11.030 3.618 -12.127 1.00 87.12 111 ALA A N 1
ATOM 840 C CA . ALA A 1 111 ? 12.073 2.637 -11.815 1.00 87.12 111 ALA A CA 1
ATOM 841 C C . ALA A 1 111 ? 12.362 2.433 -10.313 1.00 87.12 111 ALA A C 1
ATOM 843 O O . ALA A 1 111 ? 12.844 1.374 -9.908 1.00 87.12 111 ALA A O 1
ATOM 844 N N . ALA A 1 112 ? 12.111 3.428 -9.455 1.00 89.69 112 ALA A N 1
ATOM 845 C CA . ALA A 1 112 ? 12.322 3.286 -8.009 1.00 89.69 112 ALA A CA 1
ATOM 846 C C . ALA A 1 112 ? 11.337 2.279 -7.391 1.00 89.69 112 ALA A C 1
ATOM 848 O O . ALA A 1 112 ? 11.749 1.374 -6.664 1.00 89.69 112 ALA A O 1
ATOM 849 N N . HIS A 1 113 ? 10.057 2.393 -7.742 1.00 91.88 113 HIS A N 1
ATOM 850 C CA . HIS A 1 113 ? 9.010 1.471 -7.307 1.00 91.88 113 HIS A CA 1
ATOM 851 C C . HIS A 1 113 ? 9.151 0.107 -7.965 1.00 91.88 113 HIS A C 1
ATOM 853 O O . HIS A 1 113 ? 9.050 -0.902 -7.272 1.00 91.88 113 HIS A O 1
ATOM 859 N N . ALA A 1 114 ? 9.475 0.065 -9.261 1.00 90.25 114 ALA A N 1
ATOM 860 C CA . ALA A 1 114 ? 9.768 -1.186 -9.957 1.00 90.25 114 ALA A CA 1
ATOM 861 C C . ALA A 1 114 ? 10.871 -1.984 -9.239 1.00 90.25 114 ALA A C 1
ATOM 863 O O . ALA A 1 114 ? 10.693 -3.168 -8.974 1.00 90.25 114 ALA A O 1
ATOM 864 N N . ARG A 1 115 ? 11.970 -1.333 -8.829 1.00 89.88 115 ARG A N 1
ATOM 865 C CA . ARG A 1 115 ? 13.045 -1.984 -8.059 1.00 89.88 115 ARG A CA 1
ATOM 866 C C . ARG A 1 115 ? 12.573 -2.540 -6.718 1.00 89.88 115 ARG A C 1
ATOM 868 O O . ARG A 1 115 ? 12.946 -3.655 -6.380 1.00 89.88 115 ARG A O 1
ATOM 875 N N . ALA A 1 116 ? 11.746 -1.804 -5.975 1.00 91.31 116 ALA A N 1
ATOM 876 C CA . ALA A 1 116 ? 11.191 -2.308 -4.717 1.00 91.31 116 ALA A CA 1
ATOM 877 C C . ALA A 1 116 ? 10.306 -3.548 -4.928 1.00 91.31 116 ALA A C 1
ATOM 879 O O . ALA A 1 116 ? 10.337 -4.466 -4.115 1.00 91.31 116 ALA A O 1
ATOM 880 N N . ILE A 1 117 ? 9.562 -3.599 -6.036 1.00 90.62 117 ILE A N 1
ATOM 881 C CA . ILE A 1 117 ? 8.748 -4.763 -6.403 1.00 90.62 117 ILE A CA 1
ATOM 882 C C . ILE A 1 117 ? 9.644 -5.942 -6.812 1.00 90.62 117 ILE A C 1
ATOM 884 O O . ILE A 1 117 ? 9.377 -7.061 -6.395 1.00 90.62 117 ILE A O 1
ATOM 888 N N . VAL A 1 118 ? 10.730 -5.715 -7.562 1.00 89.75 118 VAL A N 1
ATOM 889 C CA . VAL A 1 118 ? 11.696 -6.775 -7.932 1.00 89.75 118 VAL A CA 1
ATOM 890 C C . VAL A 1 118 ? 12.338 -7.423 -6.702 1.00 89.75 118 VAL A C 1
ATOM 892 O O . VAL A 1 118 ? 12.615 -8.616 -6.720 1.00 89.75 118 VAL A O 1
ATOM 895 N N . SER A 1 119 ? 12.554 -6.665 -5.626 1.00 88.12 119 SER A N 1
ATOM 896 C CA . SER A 1 119 ? 13.148 -7.177 -4.383 1.00 88.12 119 SER A CA 1
ATOM 897 C C . SER A 1 119 ? 12.236 -8.109 -3.571 1.00 88.12 119 SER A C 1
ATOM 899 O O . SER A 1 119 ? 12.621 -8.516 -2.478 1.00 88.12 119 SER A O 1
ATOM 901 N N . ARG A 1 120 ? 11.023 -8.414 -4.044 1.00 87.31 120 ARG A N 1
ATOM 902 C CA . ARG A 1 120 ? 10.103 -9.342 -3.376 1.00 87.31 120 ARG A CA 1
ATOM 903 C C . ARG A 1 120 ? 10.577 -10.784 -3.544 1.00 87.31 120 ARG A C 1
ATOM 905 O O . ARG A 1 120 ? 10.890 -11.206 -4.652 1.00 87.31 120 ARG A O 1
ATOM 912 N N . ASP A 1 121 ? 10.491 -11.568 -2.471 1.00 76.94 121 ASP A N 1
ATOM 913 C CA . ASP A 1 121 ? 10.823 -13.002 -2.504 1.00 76.94 121 ASP A CA 1
ATOM 914 C C . ASP A 1 121 ? 9.852 -13.824 -3.371 1.00 76.94 121 ASP A C 1
ATOM 916 O O . ASP A 1 121 ? 10.197 -14.896 -3.864 1.00 76.94 121 ASP A O 1
ATOM 920 N N . SER A 1 122 ? 8.623 -13.330 -3.558 1.00 80.69 122 SER A N 1
ATOM 921 C CA . SER A 1 122 ? 7.592 -13.969 -4.379 1.00 80.69 122 SER A CA 1
ATOM 922 C C . SER A 1 122 ? 7.047 -12.999 -5.427 1.00 80.69 122 SER A C 1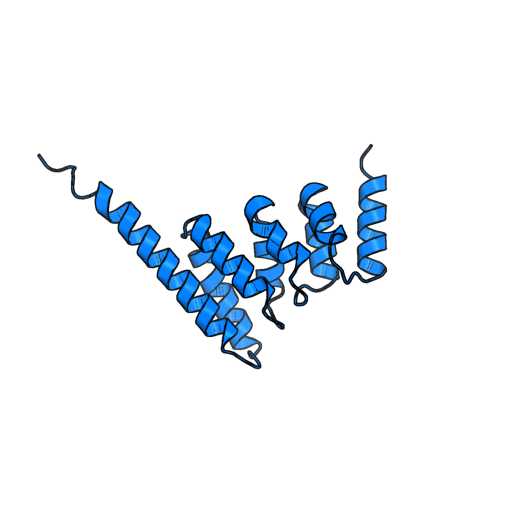
ATOM 924 O O . SER A 1 122 ? 6.408 -11.988 -5.115 1.00 80.69 122 SER A O 1
ATOM 926 N N . LEU A 1 123 ? 7.314 -13.324 -6.692 1.00 84.19 123 LEU A N 1
ATOM 927 C CA . LEU A 1 123 ? 6.836 -12.607 -7.869 1.00 84.19 123 LEU A CA 1
ATOM 928 C C . LEU A 1 123 ? 6.264 -13.601 -8.866 1.00 84.19 123 LEU A C 1
ATOM 930 O O . LEU A 1 123 ? 6.887 -14.623 -9.160 1.00 84.19 123 LEU A O 1
ATOM 934 N N . SER A 1 124 ? 5.094 -13.289 -9.415 1.00 87.62 124 SER A N 1
ATOM 935 C CA . SER A 1 124 ? 4.554 -14.090 -10.504 1.00 87.62 124 SER A CA 1
ATOM 936 C C . SER A 1 124 ? 5.271 -13.770 -11.822 1.00 87.62 124 SER A C 1
ATOM 938 O O . SER A 1 124 ? 5.732 -12.637 -12.020 1.00 87.62 124 SER A O 1
ATOM 940 N N . PRO A 1 125 ? 5.325 -14.728 -12.768 1.00 88.44 125 PRO A N 1
ATOM 941 C CA . PRO A 1 125 ? 5.894 -14.495 -14.095 1.00 88.44 125 PRO A CA 1
ATOM 942 C C . PRO A 1 125 ? 5.286 -13.276 -14.801 1.00 88.44 125 PRO A C 1
ATOM 944 O O . PRO A 1 125 ? 6.001 -12.517 -15.443 1.00 88.44 125 PRO A O 1
ATOM 947 N N . LYS A 1 126 ? 3.986 -13.016 -14.596 1.00 90.38 126 LYS A N 1
ATOM 948 C CA . LYS A 1 126 ? 3.275 -11.867 -15.177 1.00 90.38 126 LYS A CA 1
ATOM 949 C C . LYS A 1 126 ? 3.852 -10.528 -14.704 1.00 90.38 126 LYS A C 1
ATOM 951 O O . LYS A 1 126 ? 3.988 -9.598 -15.499 1.00 90.38 126 LYS A O 1
ATOM 956 N N . VAL A 1 127 ? 4.181 -10.418 -13.414 1.00 89.69 127 VAL A N 1
ATOM 957 C CA . VAL A 1 127 ? 4.781 -9.201 -12.844 1.00 89.69 127 VAL A CA 1
ATOM 958 C C . VAL A 1 127 ? 6.216 -9.040 -13.339 1.00 89.69 127 VAL A C 1
ATOM 960 O O . VAL A 1 127 ? 6.605 -7.936 -13.717 1.00 89.69 127 VAL A O 1
ATOM 963 N N . ILE A 1 128 ? 6.982 -10.133 -13.403 1.00 89.38 128 ILE A N 1
ATOM 964 C CA . ILE A 1 128 ? 8.355 -10.132 -13.930 1.00 89.38 128 ILE A CA 1
ATOM 965 C C . ILE A 1 128 ? 8.371 -9.658 -15.386 1.00 89.38 128 ILE A C 1
ATOM 967 O O . ILE A 1 128 ? 9.093 -8.714 -15.700 1.00 89.38 128 ILE A O 1
ATOM 971 N N . ASP A 1 129 ? 7.534 -10.236 -16.249 1.00 89.19 129 ASP A N 1
ATOM 972 C CA . ASP A 1 129 ? 7.434 -9.853 -17.661 1.00 89.19 129 ASP A CA 1
ATOM 973 C C . ASP A 1 129 ? 7.097 -8.366 -17.819 1.00 89.19 129 ASP A C 1
ATOM 975 O O . ASP A 1 129 ? 7.695 -7.662 -18.636 1.00 89.19 129 ASP A O 1
ATOM 979 N N . ALA A 1 130 ? 6.181 -7.847 -16.997 1.00 88.38 130 ALA A N 1
ATOM 980 C CA . ALA A 1 130 ? 5.834 -6.431 -17.009 1.00 88.38 130 ALA A CA 1
ATOM 981 C C . ALA A 1 130 ? 6.995 -5.524 -16.563 1.00 88.38 130 ALA A C 1
ATOM 983 O O . ALA A 1 130 ? 7.183 -4.456 -17.145 1.00 88.38 130 ALA A O 1
ATOM 984 N N . LEU A 1 131 ? 7.769 -5.933 -15.553 1.00 87.31 131 LEU A N 1
ATOM 985 C CA . LEU A 1 131 ? 8.939 -5.194 -15.063 1.00 87.31 131 LEU A CA 1
ATOM 986 C C . LEU A 1 131 ? 10.091 -5.215 -16.077 1.00 87.31 131 LEU A C 1
ATOM 988 O O . LEU A 1 131 ? 10.748 -4.195 -16.285 1.00 87.31 131 LEU A O 1
ATOM 992 N N . VAL A 1 132 ? 10.310 -6.349 -16.746 1.00 87.75 132 VAL A N 1
ATOM 993 C CA . VAL A 1 132 ? 11.289 -6.482 -17.836 1.00 87.75 132 VAL A CA 1
ATOM 994 C C . VAL A 1 132 ? 10.892 -5.595 -19.013 1.00 87.75 132 VAL A C 1
ATOM 996 O O . VAL A 1 132 ? 11.712 -4.811 -19.488 1.00 87.75 132 VAL A O 1
ATOM 999 N N . ALA A 1 133 ? 9.627 -5.643 -19.440 1.00 85.81 133 ALA A N 1
ATOM 1000 C CA . ALA A 1 133 ? 9.120 -4.799 -20.520 1.00 85.81 133 ALA A CA 1
ATOM 1001 C C . ALA A 1 133 ? 9.289 -3.299 -20.223 1.00 85.81 133 ALA A C 1
ATOM 1003 O O . ALA A 1 133 ? 9.635 -2.534 -21.119 1.00 85.81 133 ALA A O 1
ATOM 1004 N N . LEU A 1 134 ? 9.100 -2.883 -18.965 1.00 83.44 134 LEU A N 1
ATOM 1005 C CA . LEU A 1 134 ? 9.342 -1.505 -18.530 1.00 83.44 134 LEU A CA 1
ATOM 1006 C C . LEU A 1 134 ? 10.809 -1.093 -18.661 1.00 83.44 134 LEU A C 1
ATOM 1008 O O . LEU A 1 134 ? 11.092 -0.024 -19.190 1.00 83.44 134 LEU A O 1
ATOM 1012 N N . ARG A 1 135 ? 11.740 -1.958 -18.246 1.00 77.31 135 ARG A N 1
ATOM 1013 C CA . ARG A 1 135 ? 13.184 -1.693 -18.337 1.00 77.31 135 ARG A CA 1
ATOM 1014 C C . ARG A 1 135 ? 13.671 -1.524 -19.778 1.00 77.31 135 ARG A C 1
ATOM 1016 O O . ARG A 1 135 ? 14.633 -0.808 -20.012 1.00 77.31 135 ARG A O 1
ATOM 1023 N N . HIS A 1 136 ? 13.037 -2.205 -20.732 1.00 70.06 136 HIS A N 1
ATOM 1024 C CA . HIS A 1 136 ? 13.357 -2.088 -22.158 1.00 70.06 136 HIS A CA 1
ATOM 1025 C C . HIS A 1 136 ? 12.696 -0.885 -22.847 1.00 70.06 136 HIS A C 1
ATOM 1027 O O . HIS A 1 136 ? 13.061 -0.571 -23.977 1.00 70.06 136 HIS A O 1
ATOM 1033 N N . ALA A 1 137 ? 11.724 -0.237 -22.199 1.00 62.75 137 ALA A N 1
ATOM 1034 C CA . ALA A 1 137 ? 11.022 0.929 -22.730 1.00 62.75 137 ALA A CA 1
ATOM 1035 C C . ALA A 1 137 ? 11.662 2.269 -22.317 1.00 62.75 137 ALA A C 1
ATOM 1037 O O . ALA A 1 137 ? 11.286 3.303 -22.866 1.00 62.75 137 ALA A O 1
ATOM 1038 N N . GLU A 1 138 ? 12.605 2.265 -21.369 1.00 54.50 138 GLU A N 1
ATOM 1039 C CA . GLU A 1 138 ? 13.430 3.429 -21.026 1.00 54.50 138 GLU A CA 1
ATOM 1040 C C . GLU A 1 138 ? 14.581 3.554 -22.059 1.00 54.50 138 GLU A C 1
ATOM 1042 O O . GLU A 1 138 ? 15.399 2.633 -22.137 1.00 54.50 138 GLU A O 1
ATOM 1047 N N . PRO A 1 139 ? 14.620 4.616 -22.896 1.00 48.00 139 PRO A N 1
ATOM 1048 C CA . PRO A 1 139 ? 15.654 4.823 -23.919 1.00 48.00 139 PRO A CA 1
ATOM 1049 C C . PRO A 1 139 ? 17.013 5.260 -23.352 1.00 48.00 139 PRO A C 1
ATOM 1051 O O . PRO A 1 139 ? 17.045 5.900 -22.275 1.00 48.00 139 PRO A O 1
#

Sequence (139 aa):
MRDRFRDLEGPLAIRKKDVVLMATVSSFEGLAHPTRSELRQFAELFMPLFQASSDEARRQAVAALSQCKTIPSAVALFIGSQPIAIAAPFLTASQAVDDDTLIVIARSQGAAHARAIVSRDSLSPKVIDALVALRHAEP